Protein AF-A0A699WY30-F1 (afdb_monomer_lite)

Organism: Tanacetum cinerariifolium (NCBI:txid118510)

pLDDT: mean 92.06, std 7.32, range [47.72, 98.19]

Sequence (93 aa):
VFGEENFVANVVWQKKYGPANDAKHFSETHEYVVAYAKHKESWRPKLVARDDQQLKAFKNPDNDSRGAWRASDLSARTYSASTDYPITGPTGE

Radius of gyration: 22.94 Å; chains: 1; bounding box: 41×45×61 Å

Structure (mmCIF, N/CA/C/O backbone):
data_AF-A0A699WY30-F1
#
_entry.id   AF-A0A699WY30-F1
#
loop_
_atom_site.group_PDB
_atom_site.id
_atom_site.type_symbol
_atom_site.label_atom_id
_atom_site.label_alt_id
_atom_site.label_comp_id
_atom_site.label_asym_id
_atom_site.label_entity_id
_atom_site.label_seq_id
_atom_site.pdbx_PDB_ins_code
_atom_site.Cartn_x
_atom_site.Cartn_y
_atom_site.Cartn_z
_atom_site.occupancy
_atom_site.B_iso_or_equiv
_atom_site.auth_seq_id
_atom_site.auth_comp_id
_atom_site.auth_asym_id
_atom_site.auth_atom_id
_atom_site.pdbx_PDB_model_num
ATOM 1 N N . VAL A 1 1 ? -17.291 16.090 7.678 1.00 92.19 1 VAL A N 1
ATOM 2 C CA . VAL A 1 1 ? -16.063 16.471 6.936 1.00 92.19 1 VAL A CA 1
ATOM 3 C C . VAL A 1 1 ? -15.980 15.725 5.612 1.00 92.19 1 VAL A C 1
ATOM 5 O O . VAL A 1 1 ? -16.143 16.380 4.597 1.00 92.19 1 VAL A O 1
ATOM 8 N N . PHE A 1 2 ? -15.807 14.395 5.601 1.00 95.31 2 PHE A N 1
ATOM 9 C CA . PHE A 1 2 ? -15.673 13.625 4.350 1.00 95.31 2 PHE A CA 1
ATOM 10 C C . PHE A 1 2 ? -16.886 12.756 3.979 1.00 95.31 2 PHE A C 1
ATOM 12 O O . PHE A 1 2 ? -16.945 12.314 2.843 1.00 95.31 2 PHE A O 1
ATOM 19 N N . GLY A 1 3 ? -17.855 12.556 4.880 1.00 97.19 3 GLY A N 1
ATOM 20 C CA . GLY A 1 3 ? -18.954 11.597 4.684 1.00 97.19 3 GLY A CA 1
ATOM 21 C C . GLY A 1 3 ? -18.531 10.181 5.083 1.00 97.19 3 GLY A C 1
ATOM 22 O O . GLY A 1 3 ? -17.381 9.792 4.875 1.00 97.19 3 GLY A O 1
ATOM 23 N N . GLU A 1 4 ? -19.429 9.427 5.712 1.00 96.88 4 GLU A N 1
ATOM 24 C CA . GLU A 1 4 ? -19.162 8.039 6.123 1.00 96.88 4 GLU A CA 1
ATOM 25 C C . GLU A 1 4 ? -19.005 7.125 4.900 1.00 96.88 4 GLU A C 1
ATOM 27 O O . GLU A 1 4 ? -18.139 6.251 4.866 1.00 96.88 4 GLU A O 1
ATOM 32 N N . GLU A 1 5 ? -19.760 7.408 3.840 1.00 97.62 5 GLU A N 1
ATOM 33 C CA . GLU A 1 5 ? -19.704 6.737 2.544 1.00 97.62 5 GLU A CA 1
ATOM 34 C C . GLU A 1 5 ? -18.305 6.773 1.905 1.00 97.62 5 GLU A C 1
ATOM 36 O O . GLU A 1 5 ? -17.953 5.920 1.089 1.00 97.62 5 GLU A O 1
ATOM 41 N N . ASN A 1 6 ? -17.474 7.732 2.317 1.00 98.19 6 ASN A N 1
ATOM 42 C CA . ASN A 1 6 ? -16.124 7.949 1.815 1.00 98.19 6 ASN A CA 1
ATOM 43 C C . ASN A 1 6 ? -15.022 7.277 2.656 1.00 98.19 6 ASN A C 1
ATOM 45 O O . ASN A 1 6 ? -13.833 7.431 2.349 1.00 98.19 6 ASN A O 1
ATOM 49 N N . PHE A 1 7 ? -15.385 6.516 3.693 1.00 97.88 7 PHE A N 1
ATOM 50 C CA . PHE A 1 7 ? -14.446 5.691 4.450 1.00 97.88 7 PHE A CA 1
ATOM 51 C C . PHE A 1 7 ? -13.863 4.583 3.565 1.00 97.88 7 PHE A C 1
ATOM 53 O O . PHE A 1 7 ? -14.599 3.775 2.989 1.00 97.88 7 PHE A O 1
ATOM 60 N N . VAL A 1 8 ? -12.534 4.529 3.461 1.00 97.38 8 VAL A N 1
ATOM 61 C CA . VAL A 1 8 ? -11.828 3.519 2.662 1.00 97.38 8 VAL A CA 1
ATOM 62 C C . VAL A 1 8 ? -11.420 2.342 3.537 1.00 97.38 8 VAL A C 1
ATOM 64 O O . VAL A 1 8 ? -11.790 1.209 3.242 1.00 97.38 8 VAL A O 1
ATOM 67 N N . ALA A 1 9 ? -10.648 2.606 4.592 1.00 97.06 9 ALA A N 1
ATOM 68 C CA . ALA A 1 9 ? -10.130 1.578 5.484 1.00 97.06 9 ALA A CA 1
ATOM 69 C C . ALA A 1 9 ? -9.630 2.174 6.806 1.00 97.06 9 ALA A C 1
ATOM 71 O O . ALA A 1 9 ? -9.204 3.328 6.866 1.00 97.06 9 ALA A O 1
ATOM 72 N N . ASN A 1 10 ? -9.613 1.340 7.845 1.00 98.00 10 ASN A N 1
ATOM 73 C CA . ASN A 1 10 ? -8.841 1.567 9.060 1.00 98.00 10 ASN A CA 1
ATOM 74 C C . ASN A 1 10 ? -7.702 0.546 9.077 1.00 98.00 10 ASN A C 1
ATOM 76 O O . ASN A 1 10 ? -7.933 -0.643 9.302 1.00 98.00 10 ASN A O 1
ATOM 80 N N . VAL A 1 11 ? -6.491 0.998 8.773 1.00 97.81 11 VAL A N 1
ATOM 81 C CA . VAL A 1 11 ? -5.313 0.135 8.740 1.00 97.81 11 VAL A CA 1
ATOM 82 C C . VAL A 1 11 ? -4.759 0.022 10.152 1.00 97.81 11 VAL A C 1
ATOM 84 O O . VAL A 1 11 ? -4.382 1.021 10.760 1.00 97.81 11 VAL A O 1
ATOM 87 N N . VAL A 1 12 ? -4.691 -1.206 10.657 1.00 97.44 12 VAL A N 1
ATOM 88 C CA . VAL A 1 12 ? -4.078 -1.517 11.949 1.00 97.44 12 VAL A CA 1
ATOM 89 C C . VAL A 1 12 ? -2.604 -1.822 11.721 1.00 97.44 12 VAL A C 1
ATOM 91 O O . VAL A 1 12 ? -2.264 -2.829 11.102 1.00 97.44 12 VAL A O 1
ATOM 94 N N . TRP A 1 13 ? -1.723 -0.948 12.198 1.00 97.31 13 TRP A N 1
ATOM 95 C CA . TRP A 1 13 ? -0.284 -1.092 12.014 1.00 97.31 13 TRP A CA 1
ATOM 96 C C . TRP A 1 13 ? 0.398 -1.500 13.314 1.00 97.31 13 TRP A C 1
ATOM 98 O O . TRP A 1 13 ? 0.416 -0.738 14.277 1.00 97.31 13 TRP A O 1
ATOM 108 N N . GLN A 1 14 ? 0.988 -2.694 13.345 1.00 95.75 14 GLN A N 1
ATOM 109 C CA . GLN A 1 14 ? 1.789 -3.145 14.478 1.00 95.75 14 GLN A CA 1
ATOM 110 C C . GLN A 1 14 ? 3.102 -2.349 14.551 1.00 95.75 14 GLN A C 1
ATOM 112 O O . GLN A 1 14 ? 4.004 -2.543 13.738 1.00 95.75 14 GLN A O 1
ATOM 117 N N . LYS A 1 15 ? 3.215 -1.472 15.552 1.00 94.50 15 LYS A N 1
ATOM 118 C CA . LYS A 1 15 ? 4.406 -0.647 15.812 1.00 94.50 15 LYS A CA 1
ATOM 119 C C . LYS A 1 15 ? 5.393 -1.288 16.790 1.00 94.50 15 LYS A C 1
ATOM 121 O O . LYS A 1 15 ? 6.544 -0.868 16.862 1.00 94.50 15 LYS A O 1
ATOM 126 N N . LYS A 1 16 ? 4.954 -2.280 17.571 1.00 93.56 16 LYS A N 1
ATOM 127 C CA . LYS A 1 16 ? 5.777 -3.000 18.556 1.00 93.56 16 LYS A CA 1
ATOM 128 C C . LYS A 1 16 ? 5.660 -4.505 18.356 1.00 93.56 16 LYS A C 1
ATOM 130 O O . LYS A 1 16 ? 4.570 -5.022 18.134 1.00 93.56 16 LYS A O 1
ATOM 135 N N . TYR A 1 17 ? 6.780 -5.210 18.498 1.00 90.62 17 TYR A N 1
ATOM 136 C CA . TYR A 1 17 ? 6.829 -6.666 18.349 1.00 90.62 17 TYR A CA 1
ATOM 137 C C . TYR A 1 17 ? 6.057 -7.409 19.450 1.00 90.62 17 TYR A C 1
ATOM 139 O O . TYR A 1 17 ? 5.361 -8.377 19.164 1.00 90.62 17 TYR A O 1
ATOM 147 N N . GLY A 1 18 ? 6.162 -6.949 20.699 1.00 89.25 18 GLY A N 1
ATOM 148 C CA . GLY A 1 18 ? 5.594 -7.635 21.856 1.00 89.25 18 GLY A CA 1
ATOM 149 C C . GLY A 1 18 ? 4.886 -6.697 22.832 1.00 89.25 18 GLY A C 1
ATOM 150 O O . GLY A 1 18 ? 5.001 -5.472 22.709 1.00 89.25 18 GLY A O 1
ATOM 151 N N . PRO A 1 19 ? 4.148 -7.274 23.795 1.00 89.50 19 PRO A N 1
ATOM 152 C CA . PRO A 1 19 ? 3.463 -6.516 24.827 1.00 89.50 19 PRO A CA 1
ATOM 153 C C . PRO A 1 19 ? 4.454 -5.805 25.761 1.00 89.50 19 PRO A C 1
ATOM 155 O O . PRO A 1 19 ? 5.597 -6.215 25.946 1.00 89.50 19 PRO A O 1
ATOM 158 N N . ALA A 1 20 ? 3.982 -4.722 26.358 1.00 90.19 20 ALA A N 1
ATOM 159 C CA . ALA A 1 20 ? 4.650 -3.919 27.363 1.00 90.19 20 ALA A CA 1
ATOM 160 C C . ALA A 1 20 ? 4.262 -4.449 28.749 1.00 90.19 20 ALA A C 1
ATOM 162 O O . ALA A 1 20 ? 3.082 -4.462 29.101 1.00 90.19 20 ALA A O 1
ATOM 163 N N . ASN A 1 21 ? 5.254 -4.910 29.511 1.00 91.19 21 ASN A N 1
ATOM 164 C CA . ASN A 1 21 ? 5.050 -5.571 30.807 1.00 91.19 21 ASN A CA 1
ATOM 165 C C . ASN A 1 21 ? 4.587 -4.616 31.919 1.00 91.19 21 ASN A C 1
ATOM 167 O O . ASN A 1 21 ? 4.123 -5.061 32.962 1.00 91.19 21 ASN A O 1
ATOM 171 N N . ASP A 1 22 ? 4.723 -3.312 31.700 1.00 92.94 22 ASP A N 1
ATOM 172 C CA . ASP A 1 22 ? 4.283 -2.230 32.578 1.00 92.94 22 ASP A CA 1
ATOM 173 C C . ASP A 1 22 ? 2.884 -1.697 32.218 1.00 92.94 22 ASP A C 1
ATOM 175 O O . ASP A 1 22 ? 2.381 -0.773 32.861 1.00 92.94 22 ASP A O 1
ATOM 179 N N . ALA A 1 23 ? 2.227 -2.270 31.202 1.00 91.94 23 ALA A N 1
ATOM 180 C CA . ALA A 1 23 ? 0.873 -1.883 30.841 1.00 91.94 23 ALA A CA 1
ATOM 181 C C . ALA A 1 23 ? -0.103 -2.201 31.986 1.00 91.94 23 ALA A C 1
ATOM 183 O O . ALA A 1 23 ? -0.265 -3.347 32.397 1.00 91.94 23 ALA A O 1
ATOM 184 N N . LYS A 1 24 ? -0.809 -1.175 32.470 1.00 93.06 24 LYS A N 1
ATOM 185 C CA . LYS A 1 24 ? -1.812 -1.314 33.540 1.00 93.06 24 LYS A CA 1
ATOM 186 C C . LYS A 1 24 ? -3.083 -2.049 33.087 1.00 93.06 24 LYS A C 1
ATOM 188 O O . LYS A 1 24 ? -3.777 -2.650 33.903 1.00 93.06 24 LYS A O 1
ATOM 193 N N . HIS A 1 25 ? -3.406 -1.950 31.799 1.00 93.00 25 HIS A N 1
ATOM 194 C CA . HIS A 1 25 ? -4.591 -2.548 31.184 1.00 93.00 25 HIS A CA 1
ATOM 195 C C . HIS A 1 25 ? -4.167 -3.365 29.960 1.00 93.00 25 HIS A C 1
ATOM 197 O O . HIS A 1 25 ? -3.520 -4.397 30.100 1.00 93.00 25 HIS A O 1
ATOM 203 N N . PHE A 1 26 ? -4.483 -2.890 28.755 1.00 92.56 26 PHE A N 1
ATOM 204 C CA . PHE A 1 26 ? -4.004 -3.493 27.522 1.00 92.56 26 PHE A CA 1
ATOM 205 C C . PHE A 1 26 ? -2.656 -2.909 27.129 1.00 92.56 26 PHE A C 1
ATOM 207 O O . PHE A 1 26 ? -2.434 -1.701 27.212 1.00 92.56 26 PHE A O 1
ATOM 214 N N . SER A 1 27 ? -1.760 -3.771 26.660 1.00 93.81 27 SER A N 1
ATOM 215 C CA . SER A 1 27 ? -0.560 -3.300 25.995 1.00 93.81 27 SER A CA 1
ATOM 216 C C . SER A 1 27 ? -0.880 -2.895 24.558 1.00 93.81 27 SER A C 1
ATOM 218 O O . SER A 1 27 ? -1.212 -3.730 23.718 1.00 93.81 27 SER A O 1
ATOM 220 N N . GLU A 1 28 ? -0.740 -1.605 24.273 1.00 93.75 28 GLU A N 1
ATOM 221 C CA . GLU A 1 28 ? -0.905 -1.066 22.927 1.00 93.75 28 GLU A CA 1
ATOM 222 C C . GLU A 1 28 ? 0.350 -1.320 22.083 1.00 93.75 28 GLU A C 1
ATOM 224 O O . GLU A 1 28 ? 1.400 -0.679 22.250 1.00 93.75 28 GLU A O 1
ATOM 229 N N . THR A 1 29 ? 0.233 -2.279 21.165 1.00 95.62 29 THR A N 1
ATOM 230 C CA . THR A 1 29 ? 1.306 -2.693 20.248 1.00 95.62 29 THR A CA 1
ATOM 231 C C . THR A 1 29 ? 1.085 -2.221 18.814 1.00 95.62 29 THR A C 1
ATOM 233 O O . THR A 1 29 ? 1.998 -2.311 17.990 1.00 95.62 29 THR A O 1
ATOM 236 N N . HIS A 1 30 ? -0.084 -1.653 18.521 1.00 95.69 30 HIS A N 1
ATOM 237 C CA . HIS A 1 30 ? -0.463 -1.157 17.205 1.00 95.69 30 HIS A CA 1
ATOM 238 C C . HIS A 1 30 ? -0.972 0.284 17.237 1.00 95.69 30 HIS A C 1
ATOM 240 O O . HIS A 1 30 ? -1.281 0.836 18.290 1.00 95.69 30 HIS A O 1
ATOM 246 N N . GLU A 1 31 ? -1.041 0.886 16.057 1.00 96.75 31 GLU A N 1
ATOM 247 C CA . GLU A 1 31 ? -1.691 2.166 15.787 1.00 96.75 31 GLU A CA 1
ATOM 248 C C . GLU A 1 31 ? -2.737 2.014 14.685 1.00 96.75 31 GLU A C 1
ATOM 250 O O . GLU A 1 31 ? -2.796 0.995 13.992 1.00 96.75 31 GLU A O 1
ATOM 255 N N . TYR A 1 32 ? -3.562 3.046 14.534 1.00 97.62 32 TYR A N 1
ATOM 256 C CA . TYR A 1 32 ? -4.610 3.119 13.526 1.00 97.62 32 TYR A CA 1
ATOM 257 C C . TYR A 1 32 ? -4.269 4.195 12.502 1.00 97.62 32 TYR A C 1
ATOM 259 O O . TYR A 1 32 ? -4.068 5.357 12.854 1.00 97.62 32 TYR A O 1
ATOM 267 N N . VAL A 1 33 ? -4.259 3.821 11.226 1.00 97.44 33 VAL A N 1
ATOM 268 C CA . VAL A 1 33 ? -4.165 4.753 10.102 1.00 97.44 33 VAL A CA 1
ATOM 269 C C . VAL A 1 33 ? -5.503 4.738 9.378 1.00 97.44 33 VAL A C 1
ATOM 271 O O . VAL A 1 33 ? -5.842 3.794 8.663 1.00 97.44 33 VAL A O 1
ATOM 274 N N . VAL A 1 34 ? -6.285 5.794 9.589 1.00 97.56 34 VAL A N 1
ATOM 275 C CA . VAL A 1 34 ? -7.628 5.921 9.019 1.00 97.56 34 VAL A CA 1
ATOM 276 C C . VAL A 1 34 ? -7.548 6.608 7.659 1.00 97.56 34 VAL A C 1
ATOM 278 O O . VAL A 1 34 ? -7.094 7.747 7.553 1.00 97.56 34 VAL A O 1
ATOM 281 N N . ALA A 1 35 ? -8.015 5.922 6.618 1.00 97.00 35 ALA A N 1
ATOM 282 C CA . ALA A 1 35 ? -8.020 6.414 5.249 1.00 97.00 35 ALA A CA 1
ATOM 283 C C . ALA A 1 35 ? -9.439 6.792 4.801 1.00 97.00 35 ALA A C 1
ATOM 285 O O . ALA A 1 35 ? -10.349 5.959 4.784 1.00 97.00 35 ALA A O 1
ATOM 286 N N . TYR A 1 36 ? -9.600 8.044 4.375 1.00 98.00 36 TYR A N 1
ATOM 287 C CA . TYR A 1 36 ? -10.785 8.552 3.684 1.00 98.00 36 TYR A CA 1
ATOM 288 C C . TYR A 1 36 ? -10.404 9.018 2.280 1.00 98.00 36 TYR A C 1
ATOM 290 O O . TYR A 1 36 ? -9.317 9.558 2.066 1.00 98.00 36 TYR A O 1
ATOM 298 N N . ALA A 1 37 ? -11.316 8.844 1.329 1.00 97.19 37 ALA A N 1
ATOM 299 C CA . ALA A 1 37 ? -11.184 9.385 -0.017 1.00 97.19 37 ALA A CA 1
ATOM 300 C C . ALA A 1 37 ? -12.167 10.539 -0.219 1.00 97.19 37 ALA A C 1
ATOM 302 O O . ALA A 1 37 ? -13.249 10.545 0.347 1.00 97.19 37 ALA A O 1
ATOM 303 N N . LYS A 1 38 ? -11.836 11.505 -1.081 1.00 96.00 38 LYS A N 1
ATOM 304 C CA . LYS A 1 38 ? -12.810 12.534 -1.483 1.00 96.00 38 LYS A CA 1
ATOM 305 C C . LYS A 1 38 ? -13.990 11.932 -2.269 1.00 96.00 38 LYS A C 1
ATOM 307 O O . LYS A 1 38 ? -15.116 12.388 -2.123 1.00 96.00 38 LYS A O 1
ATOM 312 N N . HIS A 1 39 ? -13.705 10.922 -3.099 1.00 97.00 39 HIS A N 1
ATOM 313 C CA . HIS A 1 39 ? -14.680 10.147 -3.873 1.00 97.00 39 HIS A CA 1
ATOM 314 C C . HIS A 1 39 ? -14.248 8.674 -3.908 1.00 97.00 39 HIS A C 1
ATOM 316 O O . HIS A 1 39 ? -13.456 8.278 -4.773 1.00 97.00 39 HIS A O 1
ATOM 322 N N . LYS A 1 40 ? -14.740 7.868 -2.959 1.00 96.44 40 LYS A N 1
ATOM 323 C CA . LYS A 1 40 ? -14.316 6.468 -2.757 1.00 96.44 40 LYS A CA 1
ATOM 324 C C . LYS A 1 40 ? -14.371 5.608 -4.023 1.00 96.44 40 LYS A C 1
ATOM 326 O O . LYS A 1 40 ? -13.396 4.924 -4.321 1.00 96.44 40 LYS A O 1
ATOM 331 N N . GLU A 1 41 ? -15.443 5.713 -4.806 1.00 96.75 41 GLU A N 1
ATOM 332 C CA . GLU A 1 41 ? -15.652 4.887 -6.008 1.00 96.75 41 GLU A CA 1
ATOM 333 C C . GLU A 1 41 ? -14.537 5.032 -7.054 1.00 96.75 41 GLU A C 1
ATOM 335 O O . GLU A 1 41 ? -14.120 4.054 -7.678 1.00 96.75 41 GLU A O 1
ATOM 340 N N . SER A 1 42 ? -13.990 6.242 -7.198 1.00 96.38 42 SER A N 1
ATOM 341 C CA . SER A 1 42 ? -12.899 6.550 -8.137 1.00 96.38 42 SER A CA 1
ATOM 342 C C . SER A 1 42 ? -11.495 6.371 -7.556 1.00 96.38 42 SER A C 1
ATOM 344 O O . SER A 1 42 ? -10.517 6.297 -8.301 1.00 96.38 42 SER A O 1
ATOM 346 N N . TRP A 1 43 ? -11.363 6.339 -6.230 1.00 96.62 43 TRP A N 1
ATOM 347 C CA . TRP A 1 43 ? -10.057 6.323 -5.587 1.00 96.62 43 TRP A CA 1
ATOM 348 C C . TRP A 1 43 ? -9.454 4.919 -5.607 1.00 96.62 43 TRP A C 1
ATOM 350 O O . TRP A 1 43 ? -10.133 3.928 -5.347 1.00 96.62 43 TRP A O 1
ATOM 360 N N . ARG A 1 44 ? -8.154 4.825 -5.883 1.00 95.44 44 ARG A N 1
ATOM 361 C CA . ARG A 1 44 ? -7.371 3.588 -5.779 1.00 95.44 44 ARG A CA 1
ATOM 362 C C . ARG A 1 44 ? -6.007 3.906 -5.159 1.00 95.44 44 ARG A C 1
ATOM 364 O O . ARG A 1 44 ? -5.493 5.005 -5.401 1.00 95.44 44 ARG A O 1
ATOM 371 N N . PRO A 1 45 ? -5.399 2.975 -4.401 1.00 92.62 45 PRO A N 1
ATOM 372 C CA . PRO A 1 45 ? -4.031 3.146 -3.933 1.00 92.62 45 PRO A CA 1
ATOM 373 C C . PRO A 1 45 ? -3.093 3.233 -5.140 1.00 92.62 45 PRO A C 1
ATOM 375 O O . PRO A 1 45 ? -3.206 2.456 -6.089 1.00 92.62 45 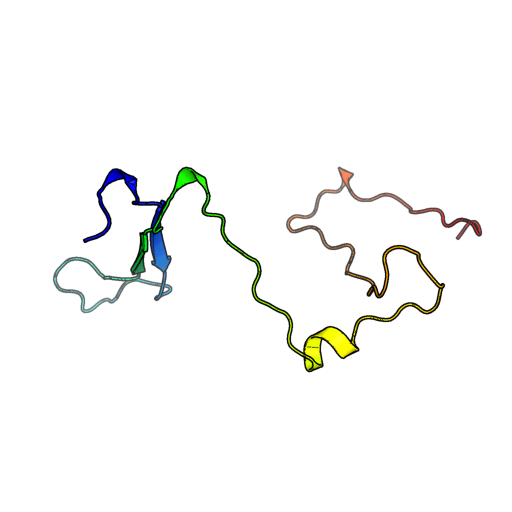PRO A O 1
ATOM 378 N N . LYS A 1 46 ? -2.175 4.199 -5.115 1.00 92.69 46 LYS A N 1
ATOM 379 C CA . LYS A 1 46 ? -1.139 4.354 -6.139 1.00 92.69 46 LYS A CA 1
ATOM 380 C C . LYS A 1 46 ? 0.185 3.834 -5.602 1.00 92.69 46 LYS A C 1
ATOM 382 O O . LYS A 1 46 ? 0.454 3.930 -4.407 1.00 92.69 46 LYS A O 1
ATOM 387 N N . LEU A 1 47 ? 1.009 3.304 -6.500 1.00 92.00 47 LEU A N 1
ATOM 388 C CA . LEU A 1 47 ? 2.386 2.965 -6.170 1.00 92.00 47 LEU A CA 1
ATOM 389 C C . LEU A 1 47 ? 3.160 4.241 -5.831 1.00 92.00 47 LEU A C 1
ATOM 391 O O . LEU A 1 47 ? 2.916 5.301 -6.411 1.00 92.00 47 LEU A O 1
ATOM 395 N N . VAL A 1 48 ? 4.105 4.118 -4.904 1.00 92.31 48 VAL A N 1
ATOM 396 C CA . VAL A 1 48 ? 5.061 5.187 -4.617 1.00 92.31 48 VAL A CA 1
ATOM 397 C C . VAL A 1 48 ? 5.906 5.414 -5.870 1.00 92.31 48 VAL A C 1
ATOM 399 O O . VAL A 1 48 ? 6.378 4.456 -6.489 1.00 92.31 48 VAL A O 1
ATOM 402 N N . ALA A 1 49 ? 6.051 6.678 -6.272 1.00 91.88 49 ALA A N 1
ATOM 403 C CA . ALA A 1 49 ? 6.892 7.036 -7.404 1.00 91.88 49 ALA A CA 1
ATOM 404 C C . ALA A 1 49 ? 8.341 6.632 -7.114 1.00 91.88 49 ALA A C 1
ATOM 406 O O . ALA A 1 49 ? 8.826 6.806 -5.996 1.00 91.88 49 ALA A O 1
ATOM 407 N N . ARG A 1 50 ? 9.017 6.083 -8.123 1.00 91.44 50 ARG A N 1
ATOM 408 C CA . ARG A 1 50 ? 10.441 5.776 -8.011 1.00 91.44 50 ARG A CA 1
ATOM 409 C C . ARG A 1 50 ? 11.251 7.058 -8.131 1.00 91.44 50 ARG A C 1
ATOM 411 O O . ARG A 1 50 ? 10.898 7.918 -8.936 1.00 91.44 50 ARG A O 1
ATOM 418 N N . ASP A 1 51 ? 12.320 7.160 -7.357 1.00 94.50 51 ASP A N 1
ATOM 419 C CA . ASP A 1 51 ? 13.274 8.262 -7.472 1.00 94.50 51 ASP A CA 1
ATOM 420 C C . ASP A 1 51 ? 14.307 8.019 -8.592 1.00 94.50 51 ASP A C 1
ATOM 422 O O . ASP A 1 51 ? 14.440 6.916 -9.135 1.00 94.50 51 ASP A O 1
ATOM 426 N N . ASP A 1 52 ? 15.068 9.061 -8.934 1.00 94.44 52 ASP A N 1
ATOM 427 C CA . ASP A 1 52 ? 16.086 9.005 -9.990 1.00 94.44 52 ASP A CA 1
ATOM 428 C C . ASP A 1 52 ? 17.185 7.974 -9.701 1.00 94.44 52 ASP A C 1
ATOM 430 O O . ASP A 1 52 ? 17.769 7.399 -10.622 1.00 94.44 52 ASP A O 1
ATOM 434 N N . GLN A 1 53 ? 17.489 7.716 -8.427 1.00 93.69 53 GLN A N 1
ATOM 435 C CA . GLN A 1 53 ? 18.502 6.740 -8.041 1.00 93.69 53 GLN A CA 1
ATOM 436 C C . GLN A 1 53 ? 18.019 5.310 -8.311 1.00 93.69 53 GLN A C 1
ATOM 438 O O . GLN A 1 53 ? 18.785 4.493 -8.823 1.00 93.69 53 GLN A O 1
ATOM 443 N N . GLN A 1 54 ? 16.751 5.020 -8.032 1.00 91.44 54 GLN A N 1
ATOM 444 C C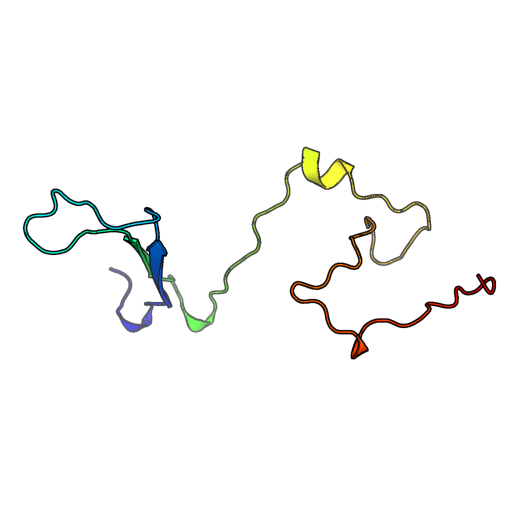A . GLN A 1 54 ? 16.104 3.744 -8.324 1.00 91.44 54 GLN A CA 1
ATOM 445 C C . GLN A 1 54 ? 15.962 3.512 -9.833 1.00 91.44 54 GLN A C 1
ATOM 447 O O . GLN A 1 54 ? 16.137 2.385 -10.303 1.00 91.44 54 GLN A O 1
ATOM 452 N N . LEU A 1 55 ? 15.684 4.566 -10.605 1.00 93.19 55 LEU A N 1
ATOM 453 C CA . LEU A 1 55 ? 15.517 4.478 -12.058 1.00 93.19 55 LEU A CA 1
ATOM 454 C C . LEU A 1 55 ? 16.827 4.179 -12.804 1.00 93.19 55 LEU A C 1
ATOM 456 O O . LEU A 1 55 ? 16.783 3.510 -13.834 1.00 93.19 55 LEU A O 1
ATOM 460 N N . LYS A 1 56 ? 17.997 4.558 -12.265 1.00 93.81 56 LYS A N 1
ATOM 461 C CA . LYS A 1 56 ? 19.319 4.254 -12.865 1.00 93.81 56 LYS A CA 1
ATOM 462 C C . LYS A 1 56 ? 19.589 2.759 -13.079 1.00 93.81 56 LYS A C 1
ATOM 464 O O . LYS A 1 56 ? 20.440 2.405 -13.894 1.00 93.81 56 LYS A O 1
ATOM 469 N N . ALA A 1 57 ?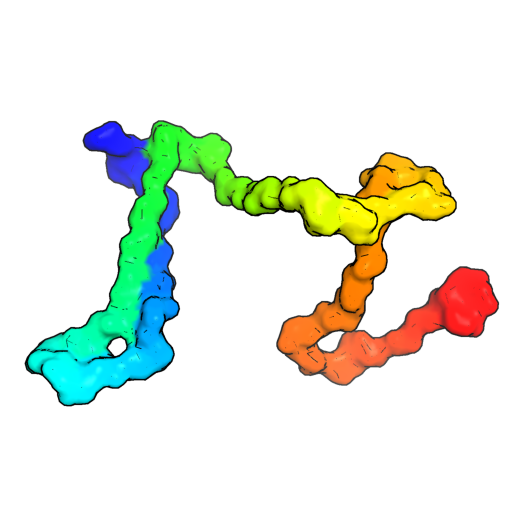 18.900 1.884 -12.344 1.00 91.50 57 ALA A N 1
ATOM 470 C CA . ALA A 1 57 ? 19.036 0.437 -12.489 1.00 91.50 57 ALA A CA 1
ATOM 471 C C . ALA A 1 57 ? 18.311 -0.131 -13.724 1.00 91.50 57 ALA A C 1
ATOM 473 O O . ALA A 1 57 ? 18.583 -1.267 -14.106 1.00 91.50 57 ALA A O 1
ATOM 474 N N . PHE A 1 58 ? 17.393 0.624 -14.335 1.00 94.00 58 PHE A N 1
ATOM 475 C CA . PHE A 1 58 ? 16.620 0.193 -15.497 1.00 94.00 58 PHE A CA 1
ATOM 476 C C . PHE A 1 58 ? 17.330 0.615 -16.788 1.00 94.00 58 PHE A C 1
ATOM 478 O O . PHE A 1 58 ? 17.739 1.766 -16.935 1.00 94.00 58 PHE A O 1
ATOM 485 N N . LYS A 1 59 ? 17.482 -0.314 -17.735 1.00 94.69 59 LYS A N 1
ATOM 486 C CA . LYS A 1 59 ? 18.127 -0.089 -19.040 1.00 94.69 59 LYS A CA 1
ATOM 487 C C . LYS A 1 59 ? 17.327 -0.784 -20.140 1.00 94.69 59 LYS A C 1
ATOM 489 O O . LYS A 1 59 ? 16.529 -1.665 -19.851 1.00 94.69 59 LYS A O 1
ATOM 494 N N . ASN A 1 60 ? 17.539 -0.395 -21.394 1.00 95.31 60 ASN A N 1
ATOM 495 C CA . ASN A 1 60 ? 16.927 -1.060 -22.548 1.00 95.31 60 ASN A CA 1
ATOM 496 C C . ASN A 1 60 ? 18.000 -1.477 -23.574 1.00 95.31 60 ASN A C 1
ATOM 498 O O . ASN A 1 60 ? 18.101 -0.860 -24.635 1.00 95.31 60 ASN A O 1
ATOM 502 N N . PRO A 1 61 ? 18.892 -2.425 -23.224 1.00 93.12 61 PRO A N 1
ATOM 503 C CA . PRO A 1 61 ? 20.023 -2.795 -24.077 1.00 93.12 61 PRO A CA 1
ATOM 504 C C . PRO A 1 61 ? 19.607 -3.566 -25.338 1.00 93.12 61 PRO A C 1
ATOM 506 O O . PRO A 1 61 ? 20.352 -3.587 -26.311 1.00 93.12 61 PRO A O 1
ATOM 509 N N . ASP A 1 62 ? 18.435 -4.192 -25.316 1.00 93.31 62 ASP A N 1
ATOM 510 C CA . ASP A 1 62 ? 17.871 -5.051 -26.358 1.00 93.31 62 ASP A CA 1
ATOM 511 C C . ASP A 1 62 ? 16.783 -4.357 -27.195 1.00 93.31 62 ASP A C 1
ATOM 513 O O . ASP A 1 62 ? 16.156 -4.991 -28.040 1.00 93.31 62 ASP A O 1
ATOM 517 N N . ASN A 1 63 ? 16.594 -3.045 -27.008 1.00 93.25 63 ASN A N 1
ATOM 518 C CA . ASN A 1 63 ? 15.592 -2.236 -27.706 1.00 93.25 63 ASN A CA 1
ATOM 519 C C . ASN A 1 63 ? 14.160 -2.798 -27.579 1.00 93.25 63 ASN A C 1
ATOM 521 O O . ASN A 1 63 ? 13.366 -2.761 -28.521 1.00 93.25 63 ASN A O 1
ATOM 525 N N . ASP A 1 64 ? 13.824 -3.309 -26.395 1.00 93.62 64 ASP A N 1
ATOM 526 C CA . ASP A 1 64 ? 12.498 -3.798 -26.050 1.00 93.62 64 ASP A CA 1
ATOM 527 C C . ASP A 1 64 ? 11.453 -2.674 -26.165 1.00 93.62 64 ASP A C 1
ATOM 529 O O . ASP A 1 64 ? 11.605 -1.585 -25.598 1.00 93.62 64 ASP A O 1
ATOM 533 N N . SER A 1 65 ? 10.355 -2.936 -26.879 1.00 96.56 65 SER A N 1
ATOM 534 C CA . SER A 1 65 ? 9.267 -1.971 -27.086 1.00 96.56 65 SER A CA 1
ATOM 535 C C . SER A 1 65 ? 8.538 -1.575 -25.797 1.00 96.56 65 SER A C 1
ATOM 537 O O . SER A 1 65 ? 7.831 -0.569 -25.771 1.00 96.56 65 SER A O 1
ATOM 539 N N . ARG A 1 66 ? 8.681 -2.358 -24.722 1.00 94.31 66 ARG A N 1
ATOM 540 C CA . ARG A 1 66 ? 8.110 -2.089 -23.392 1.00 94.31 66 ARG A CA 1
ATOM 541 C C . ARG A 1 66 ? 8.921 -1.051 -22.611 1.00 94.31 66 ARG A C 1
ATOM 543 O O . ARG A 1 66 ? 8.446 -0.564 -21.586 1.00 94.31 66 ARG A O 1
ATOM 550 N N . GLY A 1 67 ? 10.106 -0.684 -23.102 1.00 94.38 67 GLY A N 1
ATOM 551 C CA . GLY A 1 67 ? 10.973 0.330 -22.514 1.00 94.38 67 GLY A CA 1
ATOM 552 C C . GLY A 1 67 ? 12.007 -0.238 -21.544 1.00 94.38 67 GLY A C 1
ATOM 553 O O . GLY A 1 67 ? 12.322 -1.424 -21.554 1.00 94.38 67 GLY A O 1
ATOM 554 N N . ALA A 1 68 ? 12.575 0.640 -20.715 1.00 95.19 68 ALA A N 1
ATOM 555 C CA . ALA A 1 68 ? 13.649 0.271 -19.801 1.00 95.19 68 ALA A CA 1
ATOM 556 C C . ALA A 1 68 ? 13.185 -0.758 -18.763 1.00 95.19 68 ALA A C 1
ATOM 558 O O . ALA A 1 68 ? 12.208 -0.549 -18.040 1.00 95.19 68 ALA A O 1
ATOM 559 N N . TRP A 1 69 ? 13.935 -1.846 -18.652 1.00 93.88 69 TRP A N 1
ATOM 560 C CA . TRP A 1 69 ? 13.669 -2.947 -17.744 1.00 93.88 69 TRP A CA 1
ATOM 561 C C . TRP A 1 69 ? 14.912 -3.251 -16.903 1.00 93.88 69 TRP A C 1
ATOM 563 O O . TRP A 1 69 ? 16.012 -2.748 -17.140 1.00 93.88 69 TRP A O 1
ATOM 573 N N . ARG A 1 70 ? 14.730 -4.047 -15.853 1.00 92.69 70 ARG A N 1
ATOM 574 C CA . ARG A 1 70 ? 15.834 -4.652 -15.107 1.00 92.69 70 ARG A CA 1
ATOM 575 C C . ARG A 1 70 ? 15.436 -6.084 -14.777 1.00 92.69 70 ARG A C 1
ATOM 577 O O . ARG A 1 70 ? 14.260 -6.334 -14.507 1.00 92.69 70 ARG A O 1
ATOM 584 N N . ALA A 1 71 ? 16.395 -7.002 -14.770 1.00 89.88 71 ALA A N 1
ATOM 585 C CA . ALA A 1 71 ? 16.144 -8.358 -14.299 1.00 89.88 71 ALA A CA 1
ATOM 586 C C . ALA A 1 71 ? 15.716 -8.320 -12.823 1.00 89.88 71 ALA A C 1
ATOM 588 O O . ALA A 1 71 ? 16.368 -7.674 -11.998 1.00 89.88 71 ALA A O 1
ATOM 589 N N . SER A 1 72 ? 14.613 -8.991 -12.498 1.00 88.56 72 SER A N 1
ATOM 590 C CA . SER A 1 72 ? 14.277 -9.302 -11.109 1.00 88.56 72 SER A CA 1
ATOM 591 C C . SER A 1 72 ? 14.746 -10.711 -10.785 1.00 88.56 72 SER A C 1
ATOM 593 O O . SER A 1 72 ? 14.955 -11.538 -11.671 1.00 88.56 72 SER A O 1
ATOM 595 N N . ASP A 1 73 ? 14.903 -10.963 -9.499 1.00 87.00 73 ASP A N 1
ATOM 596 C CA . ASP A 1 73 ? 15.069 -12.293 -8.946 1.00 87.00 73 ASP A CA 1
ATOM 597 C C . ASP A 1 73 ? 13.871 -13.202 -9.269 1.00 87.00 73 ASP A C 1
ATOM 599 O O . ASP A 1 73 ? 12.719 -12.771 -9.291 1.00 87.00 73 ASP A O 1
ATOM 603 N N . LEU A 1 74 ? 14.156 -14.487 -9.487 1.00 85.75 74 LEU A N 1
ATOM 604 C CA . LEU A 1 74 ? 13.156 -15.548 -9.631 1.00 85.75 74 LEU A CA 1
ATOM 605 C C . LEU A 1 74 ? 12.802 -16.124 -8.251 1.00 85.75 74 LEU A C 1
ATOM 607 O O . LEU A 1 74 ? 12.898 -17.328 -8.025 1.00 85.75 74 LEU A O 1
ATOM 611 N N . SER A 1 75 ? 12.481 -15.257 -7.288 1.00 83.88 75 SER A N 1
ATOM 612 C CA . SER A 1 75 ? 12.185 -15.684 -5.920 1.00 83.88 75 SER A CA 1
ATOM 613 C C . SER A 1 75 ? 10.708 -16.034 -5.734 1.00 83.88 75 SER A C 1
ATOM 615 O O . SER A 1 75 ? 9.803 -15.398 -6.278 1.00 83.88 75 SER A O 1
ATOM 617 N N . ALA A 1 76 ? 10.457 -17.056 -4.917 1.00 85.94 76 ALA A N 1
ATOM 618 C CA . ALA A 1 76 ? 9.133 -17.394 -4.418 1.00 85.94 76 ALA A CA 1
ATOM 619 C C . ALA A 1 76 ? 9.089 -17.132 -2.910 1.00 85.94 76 ALA A C 1
ATOM 621 O O . ALA A 1 76 ? 10.012 -17.493 -2.181 1.00 85.94 76 ALA A O 1
ATOM 622 N N . ARG A 1 77 ? 7.995 -16.537 -2.416 1.00 88.31 77 ARG A N 1
ATOM 623 C CA . ARG A 1 77 ? 7.816 -16.273 -0.974 1.00 88.31 77 ARG A CA 1
ATOM 624 C C . ARG A 1 77 ? 7.895 -17.554 -0.135 1.00 88.31 77 ARG A C 1
ATOM 626 O O . ARG A 1 77 ? 8.319 -17.521 1.015 1.00 88.31 77 ARG A O 1
ATOM 633 N N . THR A 1 78 ? 7.428 -18.665 -0.690 1.00 91.62 78 THR A N 1
ATOM 634 C CA . THR A 1 78 ? 7.421 -19.974 -0.040 1.00 91.62 78 THR A CA 1
ATOM 635 C C . THR A 1 78 ? 7.898 -20.996 -1.054 1.00 91.62 78 THR A C 1
ATOM 637 O O . THR A 1 78 ? 7.374 -21.042 -2.164 1.00 91.62 78 THR A O 1
ATOM 640 N N . TYR A 1 79 ? 8.897 -21.786 -0.672 1.00 90.75 79 TYR A N 1
ATOM 641 C CA . TYR A 1 79 ? 9.424 -22.857 -1.506 1.00 90.75 79 TYR A CA 1
ATOM 642 C C . TYR A 1 79 ? 8.363 -23.936 -1.762 1.00 90.75 79 TYR A C 1
ATOM 644 O O . TYR A 1 79 ? 7.622 -24.311 -0.851 1.00 90.75 79 TYR 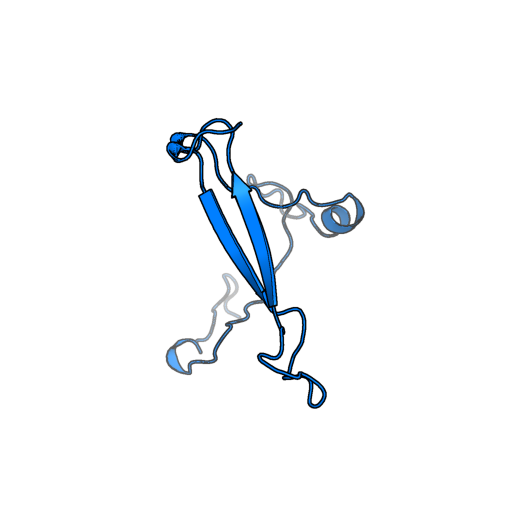A O 1
ATOM 652 N N . SER A 1 80 ? 8.331 -24.461 -2.987 1.00 92.25 80 SER A N 1
ATOM 653 C CA . SER A 1 80 ? 7.594 -25.670 -3.342 1.00 92.25 80 SER A CA 1
ATOM 654 C C . SER A 1 80 ? 8.410 -26.491 -4.332 1.00 92.25 80 SER A C 1
ATOM 656 O O . SER A 1 80 ? 8.792 -25.983 -5.380 1.00 92.25 80 SER A O 1
ATOM 658 N N . ALA A 1 81 ? 8.594 -27.785 -4.073 1.00 93.25 81 ALA A N 1
ATOM 659 C CA . ALA A 1 81 ? 9.256 -28.674 -5.031 1.00 93.25 81 ALA A CA 1
ATOM 660 C C . ALA A 1 81 ? 8.516 -28.736 -6.382 1.00 93.25 81 ALA A C 1
ATOM 662 O O . ALA A 1 81 ? 9.120 -28.983 -7.418 1.00 93.25 81 ALA A O 1
ATOM 663 N N . SER A 1 82 ? 7.205 -28.459 -6.399 1.00 93.19 82 SER A N 1
ATOM 664 C CA . SER A 1 82 ? 6.423 -28.386 -7.641 1.00 93.19 82 SER A CA 1
ATOM 665 C C . SER A 1 82 ? 6.790 -27.195 -8.533 1.00 93.19 82 SER A C 1
ATOM 667 O O . SER A 1 82 ? 6.346 -27.143 -9.676 1.00 93.19 82 SER A O 1
ATOM 669 N N . THR A 1 83 ? 7.515 -26.208 -8.001 1.00 90.31 83 THR A N 1
ATOM 670 C CA . THR A 1 83 ? 8.003 -25.043 -8.752 1.00 90.31 83 THR A CA 1
ATOM 671 C C . THR A 1 83 ? 9.472 -25.175 -9.144 1.00 90.31 83 THR A C 1
ATOM 673 O O . THR A 1 83 ? 10.009 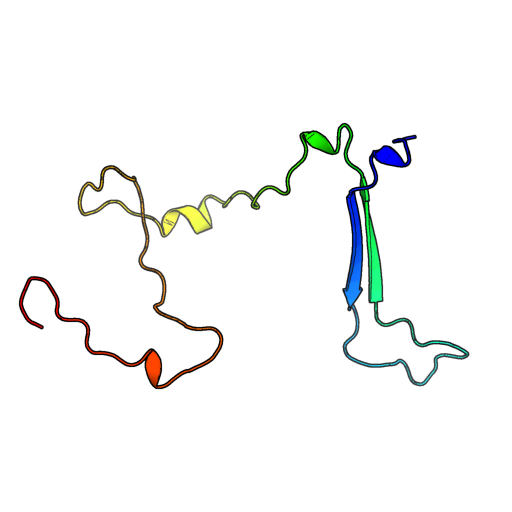-24.259 -9.756 1.00 90.31 83 THR A O 1
ATOM 676 N N . ASP A 1 84 ? 10.099 -26.314 -8.842 1.00 89.81 84 ASP A N 1
ATOM 677 C CA . ASP A 1 84 ? 11.452 -26.621 -9.286 1.00 89.81 84 ASP A CA 1
ATOM 678 C C . ASP A 1 84 ? 11.374 -27.299 -10.654 1.00 89.81 84 ASP A C 1
ATOM 680 O O . ASP A 1 84 ? 10.958 -28.452 -10.785 1.00 89.81 84 ASP A O 1
ATOM 684 N N . TYR A 1 85 ? 11.757 -26.570 -11.696 1.00 87.06 85 TYR A N 1
ATOM 685 C CA . TYR A 1 85 ? 11.833 -27.096 -13.053 1.00 87.06 85 TYR A CA 1
ATOM 686 C C . TYR A 1 85 ? 13.001 -26.461 -13.815 1.00 87.06 85 TYR A C 1
ATOM 688 O O . TYR A 1 85 ? 13.336 -25.298 -13.577 1.00 87.06 85 TYR A O 1
ATOM 696 N N . PRO A 1 86 ? 13.640 -27.206 -14.735 1.00 87.75 86 PRO A N 1
ATOM 697 C CA . PRO A 1 86 ? 14.674 -26.646 -15.591 1.00 87.75 86 PRO A CA 1
ATOM 698 C C . PRO A 1 86 ? 14.058 -25.629 -16.558 1.00 87.75 86 PRO A C 1
ATOM 700 O O . PRO A 1 86 ? 12.983 -25.851 -17.118 1.00 87.75 86 PRO A O 1
ATOM 703 N N . ILE A 1 87 ? 14.756 -24.518 -16.773 1.00 84.69 87 ILE A N 1
ATOM 704 C CA . ILE A 1 87 ? 14.438 -23.558 -17.830 1.00 84.69 87 ILE A CA 1
ATOM 705 C C . ILE A 1 87 ? 15.381 -23.867 -18.988 1.00 84.69 87 ILE A C 1
ATOM 707 O O . ILE A 1 87 ? 16.589 -23.842 -18.799 1.00 84.69 87 ILE A 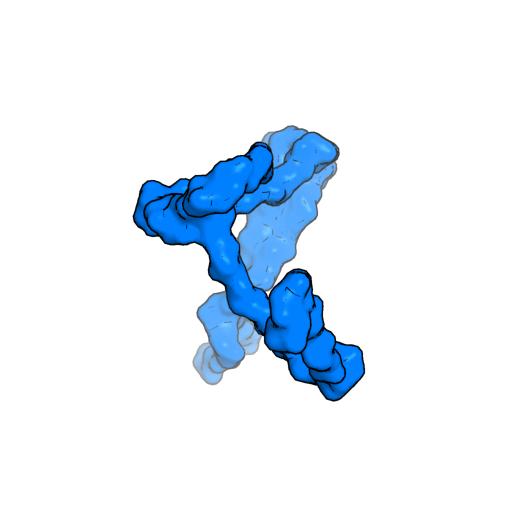O 1
ATOM 711 N N . THR A 1 88 ? 14.844 -24.158 -20.172 1.00 85.69 88 THR A N 1
ATOM 712 C CA . THR A 1 88 ? 15.651 -24.311 -21.390 1.00 85.69 88 THR A CA 1
ATOM 713 C C . THR A 1 88 ? 15.621 -23.001 -22.163 1.00 85.69 88 THR A C 1
ATOM 715 O O . THR A 1 88 ? 14.557 -22.583 -22.631 1.00 85.69 88 THR A O 1
ATOM 718 N N . GLY A 1 89 ? 16.769 -22.329 -22.276 1.00 83.12 89 GLY A N 1
ATOM 719 C CA . GLY A 1 89 ? 16.883 -21.103 -23.055 1.00 83.12 89 GLY A CA 1
ATOM 720 C C . GLY A 1 89 ? 16.746 -21.344 -24.566 1.00 83.12 89 GLY A C 1
ATOM 721 O O . GLY A 1 89 ? 16.878 -22.474 -25.040 1.00 83.12 89 GLY A O 1
ATOM 722 N N . PRO A 1 90 ? 16.538 -20.285 -25.371 1.00 77.94 90 PRO A N 1
ATOM 723 C CA . PRO A 1 90 ? 16.496 -20.384 -26.836 1.00 77.94 90 PRO A CA 1
ATOM 724 C C . PRO A 1 90 ? 17.799 -20.914 -27.466 1.00 77.94 90 PRO A C 1
ATOM 726 O O . PRO A 1 90 ? 17.791 -21.311 -28.628 1.00 77.94 90 PRO A O 1
ATOM 729 N N . THR A 1 91 ? 18.903 -20.950 -26.714 1.00 78.31 91 THR A N 1
ATOM 730 C CA . THR A 1 91 ? 20.192 -21.539 -27.117 1.00 78.31 91 THR A CA 1
ATOM 731 C C . THR A 1 91 ? 20.431 -22.953 -26.576 1.00 78.31 91 THR A C 1
ATOM 733 O O . THR A 1 91 ? 21.473 -23.527 -26.870 1.00 78.31 91 THR A O 1
ATOM 736 N N . GLY A 1 92 ? 19.482 -23.541 -25.838 1.00 55.28 92 GLY A N 1
ATOM 737 C CA . GLY A 1 92 ? 19.564 -24.931 -25.371 1.00 55.28 92 GLY A CA 1
ATOM 738 C C . GLY A 1 92 ? 20.377 -25.173 -24.094 1.00 55.28 92 GLY A C 1
ATOM 739 O O . GLY A 1 92 ? 20.567 -26.333 -23.738 1.00 55.28 92 GLY A O 1
ATOM 740 N N . GLU A 1 93 ? 20.796 -24.115 -23.396 1.00 47.72 93 GLU A N 1
ATOM 741 C CA . GLU A 1 93 ? 21.326 -24.160 -22.021 1.00 47.72 93 GLU A CA 1
ATOM 742 C C . GLU A 1 93 ? 20.449 -23.333 -21.076 1.00 47.72 93 GLU A C 1
ATOM 744 O O . GLU A 1 93 ? 19.816 -22.355 -21.554 1.00 47.72 93 GLU A O 1
#

InterPro domains:
  IPR029063 S-adenosyl-L-methionine-dependent methyltransferase superfamily [G3DSA:3.40.50.150] (1-89)
  IPR029063 S-adenosyl-L-methionine-dependent methyltransferase superfamily [SSF53335] (1-73)

Secondary structure (DSSP, 8-state):
---GGGEEEEEEEE--SS--TT-SS----EEEEEEE-SSGGG--PPPPPPPHHHHTT-B-TT--TT--B-PPP---SS--GGG------TT--

Foldseek 3Di:
DQDPVQWDDWDWAQQAPDFDPPDPPGGDRTDTDTDGDNDNVPDDDDDDDDDPVRCVQWDDPPVDPVGTDHDDDPDDPDDDPVPDDDDQDPVGD